Protein AF-A0AA43HV21-F1 (afdb_monomer_lite)

Structure (mmCIF, N/CA/C/O backbone):
data_AF-A0AA43HV21-F1
#
_entry.id   AF-A0AA43HV21-F1
#
loop_
_atom_site.group_PDB
_atom_site.id
_atom_site.type_symbol
_atom_site.label_atom_id
_atom_site.label_alt_id
_atom_site.label_comp_id
_atom_site.label_asym_id
_atom_site.label_entity_id
_atom_site.label_seq_id
_atom_site.pdbx_PDB_ins_code
_atom_site.Cartn_x
_atom_site.Cartn_y
_atom_site.Cartn_z
_atom_site.occupancy
_atom_site.B_iso_or_equiv
_atom_site.auth_seq_id
_atom_site.auth_comp_id
_atom_site.auth_asym_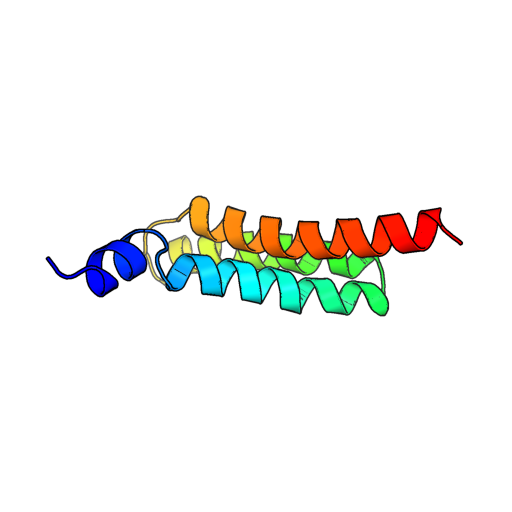id
_atom_site.auth_atom_id
_atom_site.pdbx_PDB_model_num
ATOM 1 N N . MET A 1 1 ? 7.762 14.916 28.962 1.00 59.69 1 MET A N 1
ATOM 2 C CA . MET A 1 1 ? 7.445 14.150 27.739 1.00 59.69 1 MET A CA 1
ATOM 3 C C . MET A 1 1 ? 8.743 13.965 26.989 1.00 59.69 1 MET A C 1
ATOM 5 O O . MET A 1 1 ? 9.369 14.968 26.662 1.00 59.69 1 MET A O 1
ATOM 9 N N . ASP A 1 2 ? 9.178 12.720 26.847 1.00 76.75 2 ASP A N 1
ATOM 10 C CA . ASP A 1 2 ? 10.489 12.373 26.303 1.00 76.75 2 ASP A CA 1
ATOM 11 C C . ASP A 1 2 ? 10.533 12.592 24.781 1.00 76.75 2 ASP A C 1
ATOM 13 O O . ASP A 1 2 ? 9.489 12.639 24.119 1.00 76.75 2 ASP A O 1
ATOM 17 N N . LEU A 1 3 ? 11.725 12.750 24.203 1.00 75.88 3 LEU A N 1
ATOM 18 C CA . LEU A 1 3 ? 11.872 12.982 22.758 1.00 75.88 3 LEU A CA 1
ATOM 19 C C . LEU A 1 3 ? 11.317 11.790 21.959 1.00 75.88 3 LEU A C 1
ATOM 21 O O . LEU A 1 3 ? 10.622 11.977 20.960 1.00 75.88 3 LEU A O 1
ATOM 25 N N . GLN A 1 4 ? 11.529 10.578 22.480 1.00 73.12 4 GLN A N 1
ATOM 26 C CA . GLN A 1 4 ? 10.971 9.330 21.960 1.00 73.12 4 GLN A CA 1
ATOM 27 C C . GLN A 1 4 ? 9.438 9.393 21.857 1.00 73.12 4 GLN A C 1
ATOM 29 O O . GLN A 1 4 ? 8.864 9.074 20.823 1.00 73.12 4 GLN A O 1
ATOM 34 N N . THR A 1 5 ? 8.770 9.904 22.898 1.00 68.62 5 THR A N 1
ATOM 35 C CA . THR A 1 5 ? 7.302 9.987 22.953 1.00 68.62 5 THR A CA 1
ATOM 36 C C . THR A 1 5 ? 6.739 11.077 22.042 1.00 68.62 5 THR A C 1
ATOM 38 O O . THR A 1 5 ? 5.597 10.975 21.603 1.00 68.62 5 THR A O 1
ATOM 41 N N . LYS A 1 6 ? 7.515 12.119 21.719 1.00 68.56 6 LYS A N 1
ATOM 42 C CA . LYS A 1 6 ? 7.137 13.095 20.682 1.00 68.56 6 LYS A CA 1
ATOM 43 C C . LYS A 1 6 ? 7.191 12.483 19.284 1.00 68.56 6 LYS A C 1
ATOM 45 O O . LYS A 1 6 ? 6.296 12.744 18.490 1.00 68.56 6 LYS A O 1
ATOM 50 N N . ILE A 1 7 ? 8.210 11.673 19.003 1.00 66.00 7 ILE A N 1
ATOM 51 C CA . ILE A 1 7 ? 8.389 11.005 17.707 1.00 66.00 7 ILE A CA 1
ATOM 52 C C . ILE A 1 7 ? 7.328 9.913 17.512 1.00 66.00 7 ILE A C 1
ATOM 54 O O . ILE A 1 7 ? 6.670 9.891 16.474 1.00 66.00 7 ILE A O 1
ATOM 58 N N . ASP A 1 8 ? 7.089 9.078 18.529 1.00 66.00 8 ASP A N 1
ATOM 59 C CA . ASP A 1 8 ? 6.070 8.017 18.487 1.00 66.00 8 ASP A CA 1
ATOM 60 C C . ASP A 1 8 ? 4.639 8.567 18.310 1.00 66.00 8 ASP A C 1
ATOM 62 O O . ASP A 1 8 ? 3.797 7.915 17.695 1.00 66.00 8 ASP A O 1
ATOM 66 N N . ASN A 1 9 ? 4.360 9.778 18.807 1.00 64.56 9 ASN A N 1
ATOM 67 C CA . ASN A 1 9 ? 3.074 10.455 18.604 1.00 64.56 9 ASN A CA 1
ATOM 68 C C . ASN A 1 9 ? 3.001 11.257 17.294 1.00 64.56 9 ASN A C 1
ATOM 70 O O . ASN A 1 9 ? 1.901 11.576 16.843 1.00 64.56 9 ASN A O 1
ATOM 74 N N . ALA A 1 10 ? 4.140 11.606 16.685 1.00 64.94 10 ALA A N 1
ATOM 75 C CA . ALA A 1 10 ? 4.173 12.361 15.433 1.00 64.94 10 ALA A CA 1
ATOM 76 C C . ALA A 1 10 ? 3.775 11.494 14.230 1.00 64.94 10 ALA A C 1
ATOM 78 O O . ALA A 1 10 ? 3.087 11.975 13.331 1.00 64.94 10 ALA A O 1
ATOM 79 N N . ILE A 1 11 ? 4.170 10.215 14.223 1.00 63.25 11 ILE A N 1
ATOM 80 C CA . ILE A 1 11 ? 3.743 9.238 13.215 1.00 63.25 11 ILE A CA 1
ATOM 81 C C . ILE A 1 11 ? 3.121 8.047 13.946 1.00 63.25 11 ILE A C 1
ATOM 83 O O . ILE A 1 11 ? 3.850 7.195 14.457 1.00 63.25 11 ILE A O 1
ATOM 87 N N . PRO A 1 12 ? 1.781 7.948 13.987 1.00 75.88 12 PRO A N 1
ATOM 88 C CA . PRO A 1 12 ? 1.118 6.786 14.552 1.00 75.88 12 PRO A CA 1
ATOM 89 C C . PRO A 1 12 ? 1.596 5.531 13.818 1.00 75.88 12 PRO A C 1
ATOM 91 O O . PRO A 1 12 ? 1.468 5.441 12.595 1.00 75.88 12 PRO A O 1
ATOM 94 N N . LYS A 1 13 ? 2.136 4.556 14.559 1.00 78.50 13 LYS A N 1
ATOM 95 C CA . LYS A 1 13 ? 2.636 3.280 14.004 1.00 78.50 13 LYS A CA 1
ATOM 96 C C . LYS A 1 13 ? 1.602 2.577 13.120 1.00 78.50 13 LYS A C 1
ATOM 98 O O . LYS A 1 13 ? 1.964 1.934 12.141 1.00 78.50 13 LYS A O 1
ATOM 103 N N . ASP A 1 14 ? 0.330 2.755 13.451 1.00 79.00 14 ASP A N 1
ATOM 104 C CA . ASP A 1 14 ? -0.816 2.240 12.712 1.00 79.00 14 ASP A CA 1
ATOM 105 C C . ASP A 1 14 ? -0.845 2.747 11.257 1.00 79.00 14 ASP A C 1
ATOM 107 O O . ASP A 1 14 ? -0.795 1.956 10.315 1.00 79.00 14 ASP A O 1
ATOM 111 N N . LYS A 1 15 ? -0.727 4.065 11.052 1.00 81.56 15 LYS A N 1
ATOM 112 C CA . LYS A 1 15 ? -0.700 4.685 9.715 1.00 81.56 15 LYS A CA 1
ATOM 113 C C . LYS A 1 15 ? 0.489 4.225 8.875 1.00 81.56 15 LYS A C 1
ATOM 115 O O . LYS A 1 15 ? 0.367 4.032 7.666 1.00 81.56 15 LYS A O 1
ATOM 120 N N . LEU A 1 16 ? 1.645 4.030 9.510 1.00 87.12 16 LEU A N 1
ATOM 121 C CA . LEU A 1 16 ? 2.829 3.507 8.827 1.00 87.12 16 LEU A CA 1
ATOM 122 C C . LEU A 1 16 ? 2.602 2.065 8.355 1.00 87.12 16 LEU A C 1
ATOM 124 O O . LEU A 1 16 ? 2.996 1.702 7.249 1.00 87.12 16 LEU A O 1
ATOM 128 N N . LEU A 1 17 ? 1.931 1.248 9.166 1.00 89.81 17 LEU A N 1
ATOM 129 C CA . LEU A 1 17 ? 1.615 -0.135 8.824 1.00 89.81 17 LEU A CA 1
ATOM 130 C C . LEU A 1 17 ? 0.621 -0.208 7.657 1.00 89.81 17 LEU A C 1
ATOM 132 O O . LEU A 1 17 ? 0.800 -1.023 6.751 1.00 89.81 17 LEU A O 1
ATOM 136 N N . HIS A 1 18 ? -0.360 0.694 7.625 1.00 90.50 18 HIS A N 1
ATOM 137 C CA . HIS A 1 18 ? -1.268 0.878 6.493 1.00 90.50 18 HIS A CA 1
ATOM 138 C C . HIS A 1 18 ? -0.555 1.287 5.204 1.00 90.50 18 HIS A C 1
ATOM 140 O O . HIS A 1 18 ? -0.893 0.802 4.125 1.00 90.50 18 HIS A O 1
ATOM 146 N N . PHE A 1 19 ? 0.457 2.143 5.301 1.00 91.88 19 PHE A N 1
ATOM 147 C CA . PHE A 1 19 ? 1.291 2.493 4.157 1.00 91.88 19 PHE A CA 1
ATOM 148 C C . PHE A 1 19 ? 2.124 1.297 3.668 1.00 91.88 19 PHE A C 1
ATOM 150 O O . PHE A 1 19 ? 2.148 0.996 2.472 1.00 91.88 19 PHE A O 1
ATOM 157 N N . CYS A 1 20 ? 2.751 0.557 4.589 1.00 92.25 20 CYS A N 1
ATOM 158 C CA . CYS A 1 20 ? 3.519 -0.645 4.264 1.00 92.25 20 CYS A CA 1
ATOM 159 C C . CYS A 1 20 ? 2.657 -1.755 3.645 1.00 92.25 20 CYS A C 1
ATOM 161 O O . CYS A 1 20 ? 3.116 -2.437 2.729 1.00 92.25 20 CYS A O 1
ATOM 163 N N . SER A 1 21 ? 1.408 -1.933 4.085 1.00 92.88 21 SER A N 1
ATOM 164 C CA . SER A 1 21 ? 0.501 -2.905 3.462 1.00 92.88 21 SER A CA 1
ATOM 165 C C . SER A 1 21 ? 0.189 -2.523 2.012 1.00 92.88 21 SER A C 1
ATOM 167 O O . SER A 1 21 ? 0.240 -3.379 1.130 1.00 92.88 21 SER A O 1
ATOM 169 N N . GLY A 1 22 ? -0.020 -1.232 1.739 1.00 92.06 22 GLY A N 1
ATOM 170 C CA . GLY A 1 22 ? -0.183 -0.698 0.387 1.00 92.06 22 GLY A CA 1
ATOM 171 C C . GLY A 1 22 ? 1.025 -0.945 -0.518 1.00 92.06 22 GLY A C 1
ATOM 172 O O . GLY A 1 22 ? 0.869 -1.408 -1.649 1.00 92.06 22 GLY A O 1
ATOM 173 N N . LEU A 1 23 ? 2.233 -0.698 0.002 1.00 92.94 23 LEU A N 1
ATOM 174 C CA . LEU A 1 23 ? 3.499 -0.985 -0.685 1.00 92.94 23 LEU A CA 1
ATOM 175 C C . LEU A 1 23 ? 3.624 -2.464 -1.072 1.00 92.94 23 LEU A C 1
ATOM 177 O O . LEU A 1 23 ? 3.985 -2.770 -2.208 1.00 92.94 23 LEU A O 1
ATOM 181 N N . LEU A 1 24 ? 3.341 -3.372 -0.131 1.00 94.00 24 LEU A N 1
ATOM 182 C CA . LEU A 1 24 ? 3.440 -4.818 -0.344 1.00 94.00 24 LEU A CA 1
ATOM 183 C C . LEU A 1 24 ? 2.417 -5.306 -1.372 1.00 94.00 24 LEU A C 1
ATOM 185 O O . LEU A 1 24 ? 2.766 -6.072 -2.268 1.00 94.00 24 LEU A O 1
ATOM 189 N N . LEU A 1 25 ? 1.175 -4.825 -1.288 1.00 93.19 25 LEU A N 1
ATOM 190 C CA . LEU A 1 25 ? 0.121 -5.184 -2.237 1.00 93.19 25 LEU A CA 1
ATOM 191 C C . LEU A 1 25 ? 0.435 -4.716 -3.661 1.00 93.19 25 LEU A C 1
ATOM 193 O O . LEU A 1 25 ? 0.136 -5.422 -4.621 1.00 93.19 25 LEU A O 1
ATOM 197 N N . ALA A 1 26 ? 1.075 -3.560 -3.821 1.00 93.25 26 ALA A N 1
ATOM 198 C CA . ALA A 1 26 ? 1.430 -3.065 -5.145 1.00 93.25 26 ALA A CA 1
ATOM 199 C C . ALA A 1 26 ? 2.618 -3.800 -5.786 1.00 93.25 26 ALA A C 1
ATOM 201 O O . ALA A 1 26 ? 2.777 -3.716 -7.001 1.00 93.25 26 ALA A O 1
ATOM 202 N N . GLN A 1 27 ? 3.422 -4.571 -5.037 1.00 91.81 27 GLN A N 1
ATOM 203 C CA . GLN A 1 27 ? 4.505 -5.379 -5.628 1.00 91.81 27 GLN A CA 1
ATOM 204 C C . GLN A 1 27 ? 3.979 -6.425 -6.617 1.00 91.81 27 GLN A C 1
ATOM 206 O O . GLN A 1 27 ? 4.650 -6.762 -7.590 1.00 91.81 27 GLN A O 1
ATOM 211 N N . PHE A 1 28 ? 2.752 -6.909 -6.429 1.00 92.06 28 PHE A N 1
ATOM 212 C CA . PHE A 1 28 ? 2.147 -7.856 -7.363 1.00 92.06 28 PHE A CA 1
ATOM 213 C C . PHE A 1 28 ? 1.945 -7.262 -8.768 1.00 92.06 28 PHE A C 1
ATOM 215 O O . PHE A 1 28 ? 1.854 -8.010 -9.741 1.00 92.06 28 PHE A O 1
ATOM 222 N N . ALA A 1 29 ? 1.972 -5.933 -8.915 1.00 90.62 29 ALA A N 1
ATOM 223 C CA . ALA A 1 29 ? 1.907 -5.274 -10.214 1.00 90.62 29 ALA A CA 1
ATOM 224 C C . ALA A 1 29 ? 3.082 -5.607 -11.147 1.00 90.62 29 ALA A C 1
ATOM 226 O O . ALA A 1 29 ? 2.927 -5.506 -12.363 1.00 90.62 29 ALA A O 1
ATOM 227 N N . TYR A 1 30 ? 4.226 -6.051 -10.610 1.00 87.75 30 TYR A N 1
ATOM 228 C CA . TYR A 1 30 ? 5.339 -6.550 -11.425 1.00 87.75 30 TYR A CA 1
ATOM 229 C C . TYR A 1 30 ? 4.999 -7.847 -12.172 1.00 87.75 30 TYR A C 1
ATOM 231 O O . TYR A 1 30 ? 5.624 -8.138 -13.188 1.00 87.75 30 TYR A O 1
ATOM 239 N N . ILE A 1 31 ? 4.021 -8.618 -11.684 1.00 91.31 31 ILE A N 1
ATOM 240 C CA . ILE A 1 31 ? 3.515 -9.823 -12.353 1.00 91.31 31 ILE A CA 1
ATOM 241 C C . ILE A 1 31 ? 2.435 -9.430 -13.362 1.00 91.31 31 ILE A C 1
ATOM 243 O O . ILE A 1 31 ? 2.447 -9.890 -14.501 1.00 91.31 31 ILE A O 1
ATOM 247 N N . TRP A 1 32 ? 1.499 -8.568 -12.949 1.00 90.25 32 TRP A N 1
ATOM 248 C CA . TRP A 1 32 ? 0.420 -8.102 -13.812 1.00 90.25 32 TRP A CA 1
ATOM 249 C C . TRP A 1 32 ? -0.039 -6.696 -13.432 1.00 90.25 32 TRP A C 1
ATOM 251 O O . TRP A 1 32 ? -0.502 -6.472 -12.317 1.00 90.25 32 TRP A O 1
ATOM 261 N N . ILE A 1 33 ? 0.033 -5.752 -14.376 1.00 87.31 33 ILE A N 1
ATOM 262 C CA . ILE A 1 33 ? -0.173 -4.317 -14.112 1.00 87.31 33 ILE A CA 1
ATOM 263 C C . ILE A 1 33 ? -1.535 -3.981 -13.477 1.00 87.31 33 ILE A C 1
ATOM 265 O O . ILE A 1 33 ? -1.628 -3.061 -12.668 1.00 87.31 33 ILE A O 1
ATOM 269 N N . TRP A 1 34 ? -2.584 -4.759 -13.762 1.00 89.62 34 TRP A N 1
ATOM 270 C CA . TRP A 1 34 ? -3.912 -4.571 -13.161 1.00 89.62 34 TRP A CA 1
ATOM 271 C C . TRP A 1 34 ? -3.935 -4.830 -11.647 1.00 89.62 34 TRP A C 1
ATOM 273 O O . TRP A 1 34 ? -4.844 -4.376 -10.956 1.00 89.62 34 TRP A O 1
ATOM 283 N N . LEU A 1 35 ? -2.917 -5.488 -11.087 1.00 91.88 35 LEU A N 1
ATOM 284 C CA . LEU A 1 35 ? -2.792 -5.678 -9.640 1.00 91.88 35 LEU A CA 1
ATOM 285 C C . LEU A 1 35 ? -2.432 -4.380 -8.895 1.00 91.88 35 LEU A C 1
ATOM 287 O O . LEU A 1 35 ? -2.523 -4.346 -7.671 1.00 91.88 35 LEU A O 1
ATOM 291 N N . LEU A 1 36 ? -2.157 -3.275 -9.603 1.00 90.38 36 LEU A N 1
ATOM 292 C CA . LEU A 1 36 ? -2.105 -1.928 -9.014 1.00 90.38 36 LEU A CA 1
ATOM 293 C C . LEU A 1 36 ? -3.429 -1.479 -8.380 1.00 90.38 36 LEU A C 1
ATOM 295 O O . LEU A 1 36 ? -3.423 -0.558 -7.567 1.00 90.38 36 LEU A O 1
ATOM 299 N N . PHE A 1 37 ? -4.554 -2.119 -8.709 1.00 92.00 37 PHE A N 1
ATOM 300 C CA . PHE A 1 37 ? -5.834 -1.851 -8.052 1.00 92.00 37 PHE A CA 1
ATOM 301 C C . PHE A 1 37 ? -5.971 -2.552 -6.688 1.00 92.00 37 PHE A C 1
ATOM 303 O O . PHE A 1 37 ? -6.833 -2.164 -5.900 1.00 92.00 37 PHE A O 1
ATOM 310 N N . LEU A 1 38 ? -5.115 -3.532 -6.353 1.00 92.50 38 LEU A N 1
ATOM 311 C CA . LEU A 1 38 ? -5.183 -4.248 -5.070 1.00 92.50 38 LEU A CA 1
ATOM 312 C C . LEU A 1 38 ? -5.050 -3.339 -3.837 1.00 92.50 38 LEU A C 1
ATOM 314 O O . LEU A 1 38 ? -5.871 -3.491 -2.937 1.00 92.50 38 LEU A O 1
ATOM 318 N N . PRO A 1 39 ? -4.101 -2.384 -3.756 1.00 92.75 39 PRO A N 1
ATOM 319 C CA . PRO A 1 39 ? -4.010 -1.458 -2.627 1.00 92.75 39 PRO A CA 1
ATOM 320 C C . PRO A 1 39 ? -5.270 -0.604 -2.463 1.00 92.75 39 PRO A C 1
ATOM 322 O O . PRO A 1 39 ? -5.673 -0.314 -1.341 1.00 92.75 39 PRO A O 1
ATOM 325 N N . VAL A 1 40 ? -5.920 -0.232 -3.571 1.00 92.62 40 VAL A N 1
ATOM 326 C CA . VAL A 1 40 ? -7.165 0.549 -3.549 1.00 92.62 40 VAL A CA 1
ATOM 327 C C . VAL A 1 40 ? -8.305 -0.305 -3.003 1.00 92.62 40 VAL A C 1
ATOM 329 O O . VAL A 1 40 ? -8.965 0.086 -2.043 1.00 92.62 40 VAL A O 1
ATOM 332 N N . ILE A 1 41 ? -8.500 -1.501 -3.562 1.00 93.94 41 ILE A N 1
ATOM 333 C CA . ILE A 1 41 ? -9.556 -2.424 -3.131 1.00 93.94 41 ILE A CA 1
ATOM 334 C C . ILE A 1 41 ? -9.341 -2.849 -1.675 1.00 93.94 41 ILE A C 1
ATOM 336 O O . ILE A 1 41 ? -10.297 -2.884 -0.910 1.00 93.94 41 ILE A O 1
ATOM 340 N N . ALA A 1 42 ? -8.103 -3.133 -1.268 1.00 91.75 42 ALA A N 1
ATOM 341 C CA . ALA A 1 42 ? -7.780 -3.524 0.098 1.00 91.75 42 ALA A CA 1
ATOM 342 C C . ALA A 1 42 ? -7.917 -2.362 1.090 1.00 91.75 42 ALA A C 1
ATOM 344 O O . ALA A 1 42 ? -8.447 -2.570 2.176 1.00 91.75 42 ALA A O 1
ATOM 345 N N . GLY A 1 43 ? -7.491 -1.148 0.720 1.00 90.38 43 GLY A N 1
ATOM 346 C CA . GLY A 1 43 ? -7.631 0.044 1.559 1.00 90.38 43 GLY A CA 1
ATOM 347 C C . GLY A 1 43 ? -9.097 0.373 1.828 1.00 90.38 43 GLY A C 1
ATOM 348 O O . GLY A 1 43 ? -9.514 0.450 2.978 1.00 90.38 43 GLY A O 1
ATOM 349 N N . PHE A 1 44 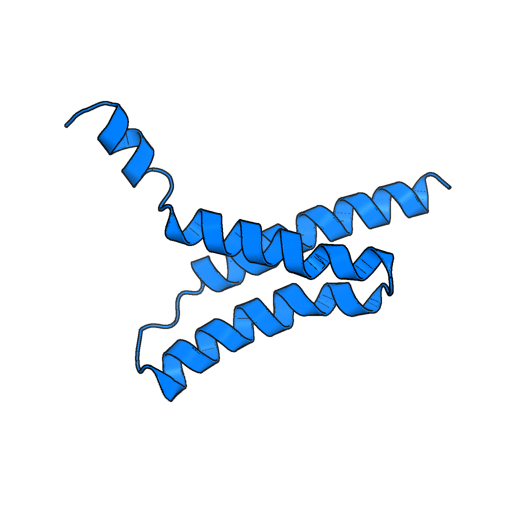? -9.916 0.470 0.778 1.00 91.50 44 PHE A N 1
ATOM 350 C CA . PHE A 1 44 ? -11.356 0.688 0.945 1.00 91.50 44 PHE A CA 1
ATOM 351 C C . PHE A 1 44 ? -12.064 -0.516 1.571 1.00 91.50 44 PHE A C 1
ATOM 353 O O . PHE A 1 44 ? -12.937 -0.350 2.418 1.00 91.50 44 PHE A O 1
ATOM 360 N N . GLY A 1 45 ? -11.699 -1.730 1.162 1.00 91.12 45 GLY A N 1
ATOM 361 C CA . GLY A 1 45 ? -12.300 -2.970 1.639 1.00 91.12 45 GLY A CA 1
ATOM 362 C C . GLY A 1 45 ? -12.091 -3.184 3.133 1.00 91.12 45 GLY A C 1
ATOM 363 O O . GLY A 1 45 ? -13.044 -3.562 3.813 1.00 91.12 45 GLY A O 1
ATOM 364 N N . LYS A 1 46 ? -10.893 -2.889 3.658 1.00 87.94 46 LYS A N 1
ATOM 365 C CA . LYS A 1 46 ? -10.616 -2.950 5.098 1.00 87.94 46 LYS A CA 1
ATOM 366 C C . LYS A 1 46 ? -11.504 -1.967 5.861 1.00 87.94 46 LYS A C 1
ATOM 368 O O . LYS A 1 46 ? -12.178 -2.389 6.794 1.00 87.94 46 LYS A O 1
ATOM 373 N N . GLU A 1 47 ? -11.607 -0.717 5.414 1.00 89.50 47 GLU A N 1
ATOM 374 C CA . GLU A 1 47 ? -12.363 0.286 6.177 1.00 89.50 47 GLU A CA 1
ATOM 375 C C . GLU A 1 47 ? -13.876 0.082 6.070 1.00 89.50 47 GLU A C 1
ATOM 377 O O . GLU A 1 47 ? -14.621 0.336 7.020 1.00 89.50 47 GLU A O 1
ATOM 382 N N . LEU A 1 48 ? -14.356 -0.448 4.941 1.00 89.31 48 LEU A N 1
ATOM 383 C CA . LEU A 1 48 ? -15.733 -0.922 4.817 1.00 89.31 48 LEU A CA 1
ATOM 384 C C . LEU A 1 48 ? -15.980 -2.114 5.751 1.00 89.31 48 LEU A C 1
ATOM 386 O O . LEU A 1 48 ? -16.982 -2.126 6.465 1.00 89.31 48 LEU A O 1
ATOM 390 N N . TYR A 1 49 ? -15.075 -3.092 5.790 1.00 87.50 49 TYR A N 1
ATOM 391 C CA . TYR A 1 49 ? -15.180 -4.232 6.699 1.00 87.50 49 TYR A CA 1
ATOM 392 C C . TYR A 1 49 ? -15.197 -3.781 8.166 1.00 87.50 49 TYR A C 1
ATOM 394 O O . TYR A 1 49 ? -16.055 -4.207 8.938 1.00 87.50 49 TYR A O 1
ATOM 402 N N . ASP A 1 50 ? -14.321 -2.860 8.548 1.00 85.56 50 ASP A N 1
ATOM 403 C CA . ASP A 1 50 ? -14.251 -2.324 9.903 1.00 85.56 50 ASP A CA 1
ATOM 404 C C . ASP A 1 50 ? -15.540 -1.560 10.269 1.00 85.56 50 ASP A C 1
ATOM 406 O O . ASP A 1 50 ? -16.134 -1.803 11.326 1.00 85.56 50 ASP A O 1
ATOM 410 N N . LYS A 1 51 ? -16.088 -0.759 9.347 1.00 85.38 51 LYS A N 1
ATOM 411 C CA . LYS A 1 51 ? -17.364 -0.054 9.544 1.00 85.38 51 LYS A CA 1
ATOM 412 C C . LYS A 1 51 ? -18.572 -0.991 9.6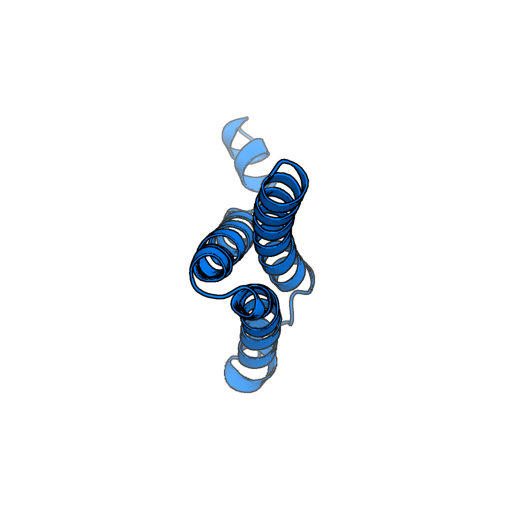61 1.00 85.38 51 LYS A C 1
ATOM 414 O O . LYS A 1 51 ? -19.408 -0.799 10.543 1.00 85.38 51 LYS A O 1
ATOM 419 N N . TYR A 1 52 ? -18.707 -1.968 8.764 1.00 87.00 52 TYR A N 1
ATOM 420 C CA . TYR A 1 52 ? -19.916 -2.798 8.663 1.00 87.00 52 TYR A CA 1
ATOM 421 C C . TYR A 1 52 ? -19.871 -4.058 9.531 1.00 87.00 52 TYR A C 1
ATOM 423 O O . TYR A 1 52 ? -20.906 -4.472 10.051 1.00 87.00 52 TYR A O 1
ATOM 431 N N . VAL A 1 53 ? -18.692 -4.654 9.714 1.00 88.31 53 VAL A N 1
ATOM 432 C CA . VAL A 1 53 ? -18.513 -5.903 10.469 1.00 88.31 53 VAL A CA 1
ATOM 433 C C . VAL A 1 53 ? -18.038 -5.619 11.887 1.00 88.31 53 VAL A C 1
ATOM 435 O O . VAL A 1 53 ? -18.651 -6.097 12.841 1.00 88.31 53 VAL A O 1
ATOM 438 N N . ARG A 1 54 ? -16.983 -4.812 12.054 1.00 83.50 54 ARG A N 1
ATOM 439 C CA . ARG A 1 54 ? -16.440 -4.500 13.390 1.00 83.50 54 ARG A CA 1
ATOM 440 C C . ARG A 1 54 ? -17.150 -3.346 14.094 1.00 83.50 54 ARG A C 1
ATOM 442 O O . ARG A 1 54 ? -16.940 -3.158 15.290 1.00 83.50 54 ARG A O 1
ATOM 449 N N . LYS A 1 55 ? -18.020 -2.615 13.384 1.00 82.06 55 LYS A N 1
ATOM 450 C CA . LYS A 1 55 ? -18.747 -1.431 13.878 1.00 82.06 55 LYS A CA 1
ATOM 451 C C . LYS A 1 55 ? -17.808 -0.357 14.448 1.00 82.06 55 LYS A C 1
ATOM 453 O O . LYS A 1 55 ? -18.200 0.413 15.324 1.00 82.06 55 LYS A O 1
ATOM 458 N N . THR A 1 56 ? -16.567 -0.314 13.965 1.00 80.00 56 THR A N 1
ATOM 459 C CA . THR A 1 56 ? -15.579 0.711 14.314 1.00 80.00 56 THR A CA 1
ATOM 460 C C . THR A 1 56 ? -15.728 1.923 13.389 1.00 80.00 56 THR A C 1
ATOM 462 O O . THR A 1 56 ? -16.505 1.912 12.429 1.00 80.00 56 THR A O 1
ATOM 465 N N . ARG A 1 57 ? -15.050 3.033 13.712 1.00 80.12 57 ARG A N 1
ATOM 466 C CA . ARG A 1 57 ? -15.084 4.226 12.854 1.00 80.12 57 ARG A CA 1
ATOM 467 C C . ARG A 1 57 ? -14.338 3.948 11.554 1.00 80.12 57 ARG A C 1
ATOM 469 O O . ARG A 1 57 ? -13.295 3.316 11.569 1.00 80.12 57 ARG A O 1
ATOM 476 N N . PHE A 1 58 ? -14.883 4.474 10.464 1.00 82.44 58 PHE A N 1
ATOM 477 C CA . PHE A 1 58 ? -14.203 4.501 9.177 1.00 82.44 58 PHE A CA 1
ATOM 478 C C . PHE A 1 58 ? -13.111 5.571 9.221 1.00 82.44 58 PHE A C 1
ATOM 480 O O . PHE A 1 58 ? -13.448 6.750 9.389 1.00 82.44 58 PHE A O 1
ATOM 487 N N . ASP A 1 59 ? -11.846 5.179 9.072 1.00 84.69 59 ASP A N 1
ATOM 488 C CA . ASP A 1 59 ? -10.734 6.122 9.015 1.00 84.69 59 ASP A CA 1
ATOM 489 C C . ASP A 1 59 ? -10.272 6.337 7.565 1.00 84.69 59 ASP A C 1
ATOM 491 O O . ASP A 1 59 ? -9.652 5.499 6.911 1.00 84.69 59 ASP A O 1
ATOM 495 N N . TRP A 1 60 ? -10.580 7.522 7.040 1.00 85.81 60 TRP A N 1
ATOM 496 C CA . TRP A 1 60 ? -10.147 7.921 5.703 1.00 85.81 60 TRP A CA 1
ATOM 497 C C . TRP A 1 60 ? -8.625 8.047 5.589 1.00 85.81 60 TRP A C 1
ATOM 499 O O . TRP A 1 60 ? -8.091 7.884 4.492 1.00 85.81 60 TRP A O 1
ATOM 509 N N . TYR A 1 61 ? -7.923 8.332 6.688 1.00 87.81 61 TYR A N 1
ATOM 510 C CA . TYR A 1 61 ? -6.467 8.446 6.688 1.00 87.81 61 TYR A CA 1
ATOM 511 C C . TYR A 1 61 ? -5.794 7.088 6.509 1.00 87.81 61 TYR A C 1
ATOM 513 O O . TYR A 1 61 ? -4.751 7.022 5.861 1.00 87.81 61 TYR A O 1
ATOM 521 N N . ASP A 1 62 ? -6.402 6.020 7.011 1.00 86.75 62 ASP A N 1
ATOM 522 C CA . ASP A 1 62 ? -5.872 4.663 6.908 1.00 86.75 62 ASP A CA 1
ATOM 523 C C . ASP A 1 62 ? -6.040 4.103 5.495 1.00 86.75 62 ASP A C 1
ATOM 525 O O . ASP A 1 62 ? -5.090 3.568 4.910 1.00 86.75 62 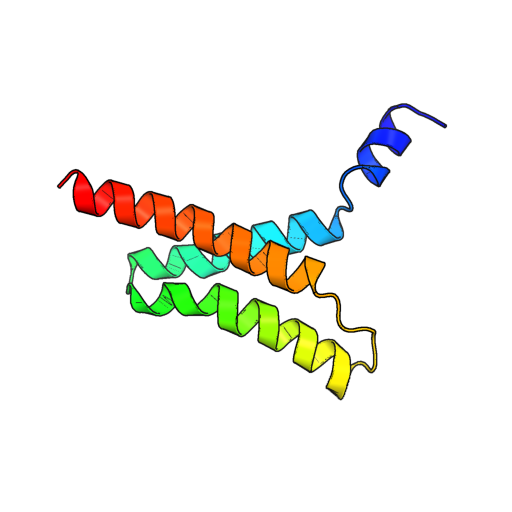ASP A O 1
ATOM 529 N N . ALA A 1 63 ? -7.206 4.334 4.884 1.00 88.81 63 ALA A N 1
ATOM 530 C CA . ALA A 1 63 ? -7.419 4.055 3.466 1.00 88.81 63 ALA A CA 1
ATOM 531 C C . ALA A 1 63 ? -6.459 4.873 2.582 1.00 88.81 63 ALA A C 1
ATOM 533 O O . ALA A 1 63 ? -5.828 4.327 1.671 1.00 88.81 63 ALA A O 1
ATOM 534 N N . ALA A 1 64 ? -6.298 6.171 2.867 1.00 91.56 64 ALA A N 1
ATOM 535 C CA . ALA A 1 64 ? -5.382 7.036 2.130 1.00 91.56 64 ALA A CA 1
ATOM 536 C C . ALA A 1 64 ? -3.918 6.592 2.279 1.00 91.56 64 ALA A C 1
ATOM 538 O O . ALA A 1 64 ? -3.184 6.608 1.293 1.00 91.56 64 ALA A O 1
ATOM 539 N N . ALA A 1 65 ? -3.497 6.146 3.467 1.00 91.56 65 ALA A N 1
ATOM 540 C CA . ALA A 1 65 ? -2.152 5.630 3.701 1.00 91.56 65 ALA A CA 1
ATOM 541 C C . ALA A 1 65 ? -1.877 4.371 2.863 1.00 91.56 65 ALA A C 1
ATOM 543 O O . ALA A 1 65 ? -0.841 4.294 2.201 1.00 91.56 65 ALA A O 1
ATOM 544 N N . THR A 1 66 ? -2.818 3.424 2.804 1.00 92.19 66 THR A N 1
ATOM 545 C CA . THR A 1 66 ? -2.689 2.225 1.957 1.00 92.19 66 THR A CA 1
ATOM 546 C C . THR A 1 66 ? -2.644 2.563 0.467 1.00 92.19 66 THR A C 1
ATOM 548 O O . THR A 1 66 ? -1.812 2.026 -0.267 1.00 92.19 66 THR A O 1
ATOM 551 N N . ILE A 1 67 ? -3.468 3.504 0.006 1.00 93.62 67 ILE A N 1
ATOM 552 C CA . ILE A 1 67 ? -3.444 3.948 -1.3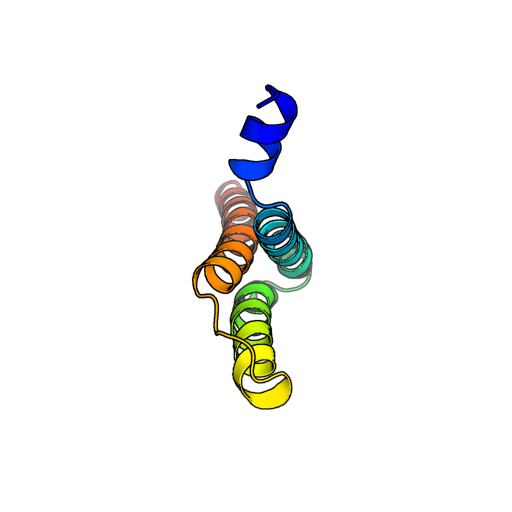94 1.00 93.62 67 ILE A CA 1
ATOM 553 C C . ILE A 1 67 ? -2.127 4.662 -1.716 1.00 93.62 67 ILE A C 1
ATOM 555 O O . ILE A 1 67 ? -1.514 4.365 -2.740 1.00 93.62 67 ILE A O 1
ATOM 559 N N . ALA A 1 68 ? -1.647 5.543 -0.835 1.00 93.62 68 ALA A N 1
ATOM 560 C CA . ALA A 1 68 ? -0.378 6.248 -1.007 1.00 93.62 68 ALA A CA 1
ATOM 561 C C . ALA A 1 68 ? 0.811 5.277 -1.091 1.00 93.62 68 ALA A C 1
ATOM 563 O O . ALA A 1 68 ? 1.685 5.441 -1.947 1.00 93.62 68 ALA A O 1
ATOM 564 N N . GLY A 1 69 ? 0.810 4.225 -0.262 1.00 91.44 69 GLY A N 1
ATOM 565 C CA . GLY A 1 69 ? 1.783 3.136 -0.345 1.00 91.44 69 GLY A CA 1
ATOM 566 C C . GLY A 1 69 ? 1.771 2.480 -1.722 1.00 91.44 69 GLY A C 1
ATOM 567 O O . GLY A 1 69 ? 2.810 2.376 -2.373 1.00 91.44 69 GLY A O 1
ATOM 568 N N . GLY A 1 70 ? 0.586 2.134 -2.228 1.00 92.88 70 GLY A N 1
ATOM 569 C CA . GLY A 1 70 ? 0.447 1.549 -3.561 1.00 92.88 70 GLY A CA 1
ATOM 570 C C . GLY A 1 70 ? 0.870 2.479 -4.704 1.00 92.88 70 GLY A C 1
ATOM 571 O O . GLY A 1 70 ? 1.565 2.055 -5.629 1.00 92.88 70 GLY A O 1
ATOM 572 N N . MET A 1 71 ? 0.519 3.766 -4.620 1.00 93.31 71 MET A N 1
ATOM 573 C CA . MET A 1 71 ? 0.878 4.779 -5.620 1.00 93.31 71 MET A CA 1
ATOM 574 C C . MET A 1 71 ? 2.389 4.968 -5.753 1.00 93.31 71 MET A C 1
ATOM 576 O O . MET A 1 71 ? 2.878 5.182 -6.860 1.00 93.31 71 MET A O 1
ATOM 580 N N . SER A 1 72 ? 3.140 4.863 -4.655 1.00 93.44 72 SER A N 1
ATOM 581 C CA . SER A 1 72 ? 4.599 4.991 -4.715 1.00 93.44 72 SER A CA 1
ATOM 582 C C . SER A 1 72 ? 5.248 3.885 -5.561 1.00 93.44 72 SER A C 1
ATOM 584 O O . SER A 1 72 ? 6.128 4.166 -6.372 1.00 93.44 72 SER A O 1
ATOM 586 N N . VAL A 1 73 ? 4.750 2.645 -5.477 1.00 92.88 73 VAL A N 1
ATOM 587 C CA . VAL A 1 73 ? 5.200 1.538 -6.340 1.00 92.88 73 VAL A CA 1
ATOM 588 C C . VAL A 1 73 ? 4.741 1.745 -7.782 1.00 92.88 73 VAL A C 1
ATOM 590 O O . VAL A 1 73 ? 5.527 1.544 -8.706 1.00 92.88 73 VAL A O 1
ATOM 593 N N . ALA A 1 74 ? 3.497 2.193 -7.986 1.00 91.88 74 ALA A N 1
ATOM 594 C CA . ALA A 1 74 ? 2.971 2.506 -9.314 1.00 91.88 74 ALA A CA 1
ATOM 595 C C . ALA A 1 74 ? 3.841 3.546 -10.041 1.00 91.88 74 ALA A C 1
ATOM 597 O O . ALA A 1 74 ? 4.147 3.382 -11.223 1.00 91.88 74 ALA A O 1
ATOM 598 N N . ALA A 1 75 ? 4.288 4.582 -9.325 1.00 92.81 75 ALA A N 1
ATOM 599 C CA . ALA A 1 75 ? 5.189 5.599 -9.854 1.00 92.81 75 ALA A CA 1
ATOM 600 C C . ALA A 1 75 ? 6.533 4.995 -10.290 1.00 92.81 75 ALA A C 1
ATOM 602 O O . ALA A 1 75 ? 6.980 5.251 -11.406 1.00 92.81 75 ALA A O 1
ATOM 603 N N . VAL A 1 76 ? 7.142 4.136 -9.463 1.00 92.31 76 VAL A N 1
ATOM 604 C CA . VAL A 1 76 ? 8.404 3.449 -9.799 1.00 92.31 76 VAL A CA 1
ATOM 605 C C . VAL A 1 76 ? 8.252 2.575 -11.046 1.00 92.31 76 VAL A C 1
ATOM 607 O O . VAL A 1 76 ? 9.090 2.639 -11.945 1.00 92.31 76 VAL A O 1
ATOM 610 N N . ILE A 1 77 ? 7.174 1.789 -11.132 1.00 90.62 77 ILE A N 1
ATOM 611 C CA . ILE A 1 77 ? 6.890 0.946 -12.301 1.00 90.62 77 ILE A CA 1
ATOM 612 C C . ILE A 1 77 ? 6.722 1.808 -13.557 1.00 90.62 77 ILE A C 1
ATOM 614 O O . ILE A 1 77 ? 7.303 1.499 -14.593 1.00 90.62 77 ILE A O 1
ATOM 618 N N . THR A 1 78 ? 5.980 2.910 -13.458 1.00 89.81 78 THR A N 1
ATOM 619 C CA . THR A 1 78 ? 5.727 3.816 -14.588 1.00 89.81 78 THR A CA 1
ATOM 620 C C . THR A 1 78 ? 7.017 4.463 -15.089 1.00 89.81 78 THR A C 1
ATOM 622 O O . THR A 1 78 ? 7.271 4.466 -16.289 1.00 89.81 78 THR A O 1
ATOM 625 N N . ILE A 1 79 ? 7.866 4.951 -14.178 1.00 92.25 79 ILE A N 1
ATOM 626 C CA . ILE A 1 79 ? 9.184 5.507 -14.520 1.00 92.25 79 ILE A CA 1
ATOM 627 C C . ILE A 1 79 ? 10.043 4.447 -15.212 1.00 92.25 79 ILE A C 1
ATOM 629 O O . ILE A 1 79 ? 10.661 4.730 -16.233 1.00 92.25 79 ILE A O 1
ATOM 633 N N . LYS A 1 80 ? 10.055 3.214 -14.694 1.00 89.31 80 LYS A N 1
ATOM 634 C CA . LYS A 1 80 ? 10.809 2.110 -15.295 1.00 89.31 80 LYS A CA 1
ATOM 635 C C . LYS A 1 80 ? 10.337 1.796 -16.718 1.00 89.31 80 LYS A C 1
ATOM 637 O O . LYS A 1 80 ? 11.176 1.547 -17.571 1.00 89.31 80 LYS A O 1
ATOM 642 N N . ILE A 1 81 ? 9.025 1.810 -16.965 1.00 87.31 81 ILE A N 1
ATOM 643 C CA . ILE A 1 81 ? 8.448 1.595 -18.302 1.00 87.31 81 ILE A CA 1
ATOM 644 C C . ILE A 1 81 ? 8.804 2.747 -19.249 1.00 87.31 81 ILE A C 1
ATOM 646 O O . ILE A 1 81 ? 9.093 2.494 -20.407 1.00 87.31 81 ILE A O 1
ATOM 650 N N . LEU A 1 82 ? 8.803 3.996 -18.771 1.00 88.75 82 LEU A N 1
ATOM 651 C CA . L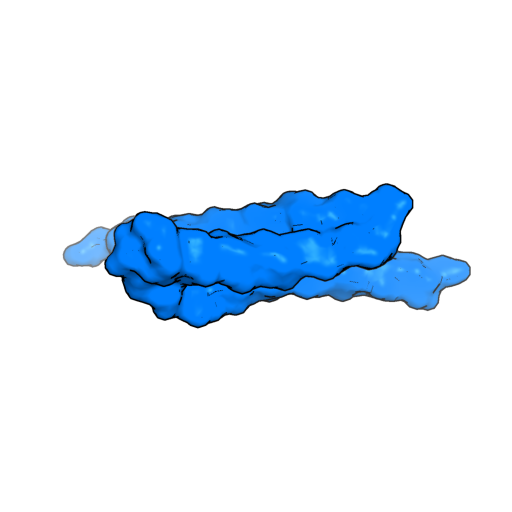EU A 1 82 ? 9.113 5.173 -19.591 1.00 88.75 82 LEU A CA 1
ATOM 652 C C . LEU A 1 82 ? 10.593 5.251 -20.010 1.00 88.75 82 LEU A C 1
ATOM 654 O O . LEU A 1 82 ? 10.911 5.875 -21.017 1.00 88.75 82 LEU A O 1
ATOM 658 N N . LEU A 1 83 ? 11.494 4.667 -19.215 1.00 88.00 83 LEU A N 1
ATOM 659 C CA . LEU A 1 83 ? 12.942 4.654 -19.461 1.00 88.00 83 LEU A CA 1
ATOM 660 C C . LEU A 1 83 ? 13.422 3.463 -20.317 1.00 88.00 83 LEU A C 1
ATOM 662 O O . LEU A 1 83 ? 14.626 3.349 -20.549 1.00 88.00 83 LEU A O 1
ATOM 666 N N . LEU A 1 84 ? 12.512 2.579 -20.738 1.00 73.94 84 LEU A N 1
ATOM 667 C CA . LEU A 1 84 ? 12.763 1.434 -21.625 1.00 73.94 84 LEU A CA 1
ATOM 668 C C . LEU A 1 84 ? 12.369 1.771 -23.066 1.00 73.94 84 LEU A C 1
ATOM 670 O O . LEU A 1 84 ? 13.108 1.322 -23.969 1.00 73.94 84 LEU A O 1
#

Foldseek 3Di:
DDPVVVVCVVDPVLLVVLLVLLLVQLVCCVVPVVSLCVLLCVLVVVLVCCCPPVVDHRDPSSSVSSNNSSVVSVVVVVVVVVVD

Sequence (84 aa):
MDLQTKIDNAIPKDKLLHFCSGLLLAQFAYIWIWLLFLPVIAGFGKELYDKYVRKTRFDWYDAAATIAGGMSVAAVITIKILLL

Secondary structure (DSSP, 8-state):
--HHHHHHHHS-HHHHHHHHHHHHHHGGGGT-GGGGGHHHHHHHHHHHHIIIII-PPP-HHHHHHHHHHHHHHHHHHHHHHHT-

pLDDT: mean 86.31, std 8.47, range [59.69, 94.0]

Radius of gyration: 15.25 Å; chains: 1; bounding box: 33×24×49 Å